Protein AF-A0A9D1IZ40-F1 (afdb_monomer_lite)

Foldseek 3Di:
DPVCVVCVDPPADEPVNQVVFWPDKDWADWDCPVVDTDIDIWTQGHPPGTDDPVVVVCRHVVNPD

pLDDT: mean 82.25, std 11.9, range [51.16, 96.62]

Radius of gyration: 14.81 Å; chains: 1; bounding box: 27×26×43 Å

Secondary structure (DSSP, 8-state):
--HHHHSTT--S--HHHHHHHEEEEEEEEEE-TTSS-EEEEEEEETTTEEPPHHHHHHHHTT---

InterPro domains:
  IPR025378 Domain of unknown function DUF4368 [PF14287] (4-49)

Sequence (65 aa):
MRQAKKYLYLEKLTPKILNDMVNAVYVHAPDKSSGHRVQDVTISYNYIGILPANLLYDVMNGKAA

Organism: NCBI:txid2840923

Structure (mmCIF, N/CA/C/O backbone):
data_AF-A0A9D1IZ40-F1
#
_entry.id   AF-A0A9D1IZ40-F1
#
loop_
_atom_site.group_PDB
_atom_site.id
_atom_site.type_symbol
_atom_site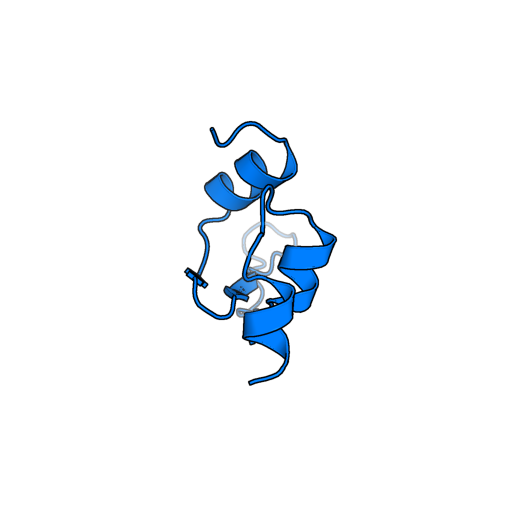.label_atom_id
_atom_site.label_alt_id
_atom_site.label_comp_id
_atom_site.label_asym_id
_atom_site.label_entity_id
_atom_site.label_seq_id
_atom_site.pdbx_PDB_ins_code
_atom_site.Cartn_x
_atom_site.Cartn_y
_atom_site.Cartn_z
_atom_site.occupancy
_atom_site.B_iso_or_equiv
_atom_site.auth_seq_id
_atom_site.auth_comp_id
_atom_site.auth_asym_id
_atom_site.auth_atom_id
_atom_site.pdbx_PDB_model_num
ATOM 1 N N . MET A 1 1 ? -8.929 -13.137 17.607 1.00 51.16 1 MET A N 1
ATOM 2 C CA . MET A 1 1 ? -9.699 -12.177 18.443 1.00 51.16 1 MET A CA 1
ATOM 3 C C . MET A 1 1 ? -8.894 -10.967 18.980 1.00 51.16 1 MET A C 1
ATOM 5 O O . MET A 1 1 ? -9.473 -10.168 19.706 1.00 51.16 1 MET A O 1
ATOM 9 N N . ARG A 1 2 ? -7.595 -10.768 18.657 1.00 58.94 2 ARG A N 1
ATOM 10 C CA . ARG A 1 2 ? -6.782 -9.659 19.228 1.00 58.94 2 ARG A CA 1
ATOM 11 C C . ARG A 1 2 ? -6.784 -8.366 18.384 1.00 58.94 2 ARG A C 1
ATOM 13 O O . ARG A 1 2 ? -6.812 -7.287 18.957 1.00 58.94 2 ARG A O 1
ATOM 20 N N . GLN A 1 3 ? -6.817 -8.464 17.049 1.00 58.25 3 GLN A N 1
ATOM 21 C CA . GLN A 1 3 ? -6.842 -7.299 16.139 1.00 58.25 3 GLN A CA 1
ATOM 22 C C . GLN A 1 3 ? -8.210 -6.601 16.067 1.00 58.25 3 GLN A C 1
ATOM 24 O O . GLN A 1 3 ? -8.253 -5.380 16.101 1.00 58.25 3 GLN A O 1
ATOM 29 N N . ALA A 1 4 ? -9.323 -7.345 16.050 1.00 58.09 4 ALA A N 1
ATOM 30 C CA . ALA A 1 4 ? -10.669 -6.755 15.999 1.00 58.09 4 ALA A CA 1
ATOM 31 C C . ALA A 1 4 ? -10.959 -5.819 17.192 1.00 58.09 4 ALA A C 1
ATOM 33 O O . ALA A 1 4 ? -11.585 -4.782 17.025 1.00 58.09 4 ALA A O 1
ATOM 34 N N . LYS A 1 5 ? -10.420 -6.125 18.385 1.00 61.66 5 LYS A N 1
ATOM 35 C CA . LYS A 1 5 ? -10.497 -5.232 19.556 1.00 61.66 5 LYS A CA 1
ATOM 36 C C . LYS A 1 5 ? -9.659 -3.956 19.403 1.00 61.66 5 LYS A C 1
ATOM 38 O O . LYS A 1 5 ? -10.026 -2.935 19.968 1.00 61.66 5 LYS A O 1
ATOM 43 N N . LYS A 1 6 ? -8.550 -4.004 18.654 1.00 65.81 6 LYS A N 1
ATOM 44 C CA . LYS A 1 6 ? -7.650 -2.856 18.424 1.00 65.81 6 LYS A CA 1
ATOM 45 C C . LYS A 1 6 ? -8.275 -1.813 17.488 1.00 65.81 6 LYS A C 1
ATOM 47 O O . LYS A 1 6 ? -7.936 -0.642 17.588 1.00 65.81 6 LYS A O 1
ATOM 52 N N . TYR A 1 7 ? -9.183 -2.237 16.609 1.00 66.69 7 TYR A N 1
ATOM 53 C CA . TYR A 1 7 ? -9.790 -1.393 15.573 1.00 66.69 7 TYR A CA 1
ATOM 54 C C . TYR A 1 7 ? -11.301 -1.186 15.748 1.00 66.69 7 TYR A C 1
ATOM 56 O O . TYR A 1 7 ? -11.951 -0.675 14.846 1.00 66.69 7 TYR A O 1
ATOM 64 N N . LEU A 1 8 ? -11.861 -1.556 16.907 1.00 64.00 8 LEU A N 1
ATOM 65 C CA . LEU A 1 8 ? -13.295 -1.426 17.197 1.00 64.00 8 LEU A CA 1
ATOM 66 C C . LEU A 1 8 ? -13.772 0.043 17.207 1.00 64.00 8 LEU A C 1
ATOM 68 O O . LEU A 1 8 ? -14.935 0.308 16.932 1.00 64.00 8 LEU A O 1
ATOM 72 N N . TYR A 1 9 ? -12.862 0.984 17.486 1.00 67.31 9 TYR A N 1
ATOM 73 C CA . TYR A 1 9 ? -13.105 2.431 17.491 1.00 67.31 9 TYR A CA 1
ATOM 74 C C . TYR A 1 9 ? -12.077 3.144 16.609 1.00 67.31 9 TYR A C 1
ATOM 76 O O . TYR A 1 9 ? -11.215 3.880 17.090 1.00 67.31 9 TYR A O 1
ATOM 84 N N . LEU A 1 10 ? -12.110 2.853 15.309 1.00 72.06 10 LEU A N 1
ATOM 85 C CA . LEU A 1 10 ? -11.233 3.497 14.340 1.00 72.06 10 LEU A CA 1
ATOM 86 C C . LEU A 1 10 ? -11.902 4.756 13.780 1.00 72.06 10 LEU A C 1
ATOM 88 O O . LEU A 1 10 ? -12.803 4.659 12.957 1.00 72.06 10 LEU A O 1
ATOM 92 N N . GLU A 1 11 ? -11.463 5.934 14.222 1.00 72.56 11 GLU A N 1
ATOM 93 C CA . GLU A 1 11 ? -12.020 7.209 13.741 1.00 72.56 11 GLU A CA 1
ATOM 94 C C . GLU A 1 11 ? -11.462 7.605 12.365 1.00 72.56 11 GLU A C 1
ATOM 96 O O . GLU A 1 11 ? -12.169 8.170 11.537 1.00 72.56 11 GLU A O 1
ATOM 101 N N . LYS A 1 12 ? -10.185 7.292 12.101 1.00 74.75 12 LYS A N 1
ATOM 102 C CA . LYS A 1 12 ? -9.510 7.590 10.832 1.00 74.75 12 LYS A CA 1
ATOM 103 C C . LYS A 1 12 ? -8.593 6.460 10.405 1.00 74.75 12 LYS A C 1
ATOM 105 O O . LYS A 1 12 ? -7.872 5.873 11.216 1.00 74.75 12 LYS A O 1
ATOM 110 N N . LEU A 1 13 ? -8.556 6.226 9.100 1.00 75.75 13 LEU A N 1
ATOM 111 C CA . LEU A 1 13 ? -7.607 5.315 8.485 1.00 75.75 13 LEU A CA 1
ATOM 112 C C . LEU A 1 13 ? -6.255 6.029 8.337 1.00 75.75 13 LEU A C 1
ATOM 114 O O . LEU A 1 13 ? -6.064 6.861 7.457 1.00 75.75 13 LEU A O 1
ATOM 118 N N . THR A 1 14 ? -5.317 5.746 9.241 1.00 79.81 14 THR A N 1
ATOM 119 C CA . THR A 1 14 ? -3.954 6.300 9.162 1.00 79.81 14 THR A CA 1
ATOM 120 C C . THR A 1 14 ? -3.032 5.371 8.366 1.00 79.81 14 THR A C 1
ATOM 122 O O . THR A 1 14 ? -3.283 4.162 8.327 1.00 79.81 14 THR A O 1
ATOM 125 N N . PRO A 1 15 ? -1.905 5.867 7.814 1.00 82.75 15 PRO A N 1
ATOM 126 C CA . PRO A 1 15 ? -0.916 5.009 7.153 1.00 82.75 15 PRO A CA 1
ATOM 127 C C . PRO A 1 15 ? -0.428 3.847 8.033 1.00 82.75 15 PRO A C 1
ATOM 129 O O . PRO A 1 15 ? -0.221 2.736 7.553 1.00 82.75 15 PRO A O 1
ATOM 132 N N . LYS A 1 16 ? -0.306 4.071 9.349 1.00 85.31 16 LYS A N 1
ATOM 133 C CA . LYS A 1 16 ? 0.066 3.026 10.313 1.00 85.31 16 LYS A CA 1
ATOM 134 C C . LYS A 1 16 ? -0.989 1.923 10.404 1.00 85.31 16 LYS A C 1
ATOM 136 O O . LYS A 1 16 ? -0.640 0.749 10.434 1.00 85.31 16 LYS A O 1
ATOM 141 N N . ILE A 1 17 ? -2.266 2.299 10.440 1.00 82.38 17 ILE A N 1
ATOM 142 C CA . ILE A 1 17 ? -3.375 1.341 10.479 1.00 82.38 17 ILE A CA 1
ATOM 143 C C . ILE A 1 17 ? -3.429 0.543 9.172 1.00 82.38 17 ILE A C 1
ATOM 145 O O . ILE A 1 17 ? -3.552 -0.676 9.222 1.00 82.38 17 ILE A O 1
ATOM 149 N N . LEU A 1 18 ? -3.268 1.203 8.021 1.00 83.19 18 LEU A N 1
ATOM 150 C CA . LEU A 1 18 ? -3.204 0.534 6.718 1.00 83.19 18 LEU A CA 1
ATOM 151 C C . LEU A 1 18 ? -2.089 -0.515 6.666 1.00 83.19 18 LEU A C 1
ATOM 153 O O . LEU A 1 18 ? -2.347 -1.648 6.266 1.00 83.19 18 LEU A O 1
ATOM 157 N N . ASN A 1 19 ? -0.884 -0.170 7.127 1.00 87.31 19 ASN A N 1
ATOM 158 C CA . ASN A 1 19 ? 0.235 -1.112 7.199 1.00 87.31 19 ASN A CA 1
ATOM 159 C C . ASN A 1 19 ? -0.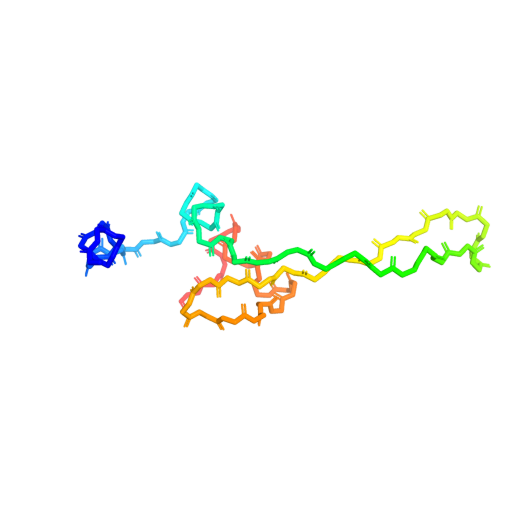080 -2.315 8.096 1.00 87.31 19 ASN A C 1
ATOM 161 O O . ASN A 1 19 ? 0.148 -3.454 7.695 1.00 87.31 19 ASN A O 1
ATOM 165 N N . ASP A 1 20 ? -0.668 -2.082 9.273 1.00 87.88 20 ASP A N 1
ATOM 166 C CA . ASP A 1 20 ? -1.069 -3.163 10.181 1.00 87.88 20 ASP A CA 1
ATOM 167 C C . ASP A 1 20 ? -2.196 -4.049 9.604 1.00 87.88 20 ASP A C 1
ATOM 169 O O . ASP A 1 20 ? -2.437 -5.151 10.108 1.00 87.88 20 ASP A O 1
ATOM 173 N N . MET A 1 21 ? -2.930 -3.560 8.600 1.00 86.88 21 MET A N 1
ATOM 174 C CA . MET A 1 21 ? -4.036 -4.266 7.956 1.00 86.88 21 MET A CA 1
ATOM 175 C C . MET A 1 21 ? -3.622 -5.022 6.693 1.00 86.88 21 MET A C 1
ATOM 177 O O . MET A 1 21 ? -4.459 -5.758 6.180 1.00 86.88 21 MET A O 1
ATOM 181 N N . VAL A 1 22 ? -2.386 -4.913 6.195 1.00 89.88 22 VAL A N 1
ATOM 182 C CA . VAL A 1 22 ? -1.953 -5.646 4.990 1.00 89.88 22 VAL A CA 1
ATOM 183 C C . VAL A 1 22 ? -2.140 -7.156 5.183 1.00 89.88 22 VAL A C 1
ATOM 185 O O . VAL A 1 22 ? -1.645 -7.747 6.140 1.00 89.88 22 VAL A O 1
ATOM 188 N N . ASN A 1 23 ? -2.890 -7.771 4.271 1.00 93.19 23 ASN A N 1
ATOM 189 C CA . ASN A 1 23 ? -3.108 -9.213 4.190 1.00 93.19 23 ASN A CA 1
ATOM 190 C C . ASN A 1 23 ? -2.154 -9.856 3.175 1.00 93.19 23 ASN A C 1
ATOM 192 O O . ASN A 1 23 ? -1.526 -10.869 3.464 1.00 93.19 23 ASN A O 1
ATOM 196 N N . ALA A 1 24 ? -2.023 -9.251 1.992 1.00 93.44 24 ALA A N 1
ATOM 197 C CA . ALA A 1 24 ? -1.136 -9.739 0.942 1.00 93.44 24 ALA A CA 1
ATOM 198 C C . ALA A 1 24 ? -0.642 -8.598 0.048 1.00 93.44 24 ALA A C 1
ATOM 200 O O . ALA A 1 24 ? -1.341 -7.604 -0.157 1.00 93.44 24 ALA A O 1
ATOM 201 N N . VAL A 1 25 ? 0.551 -8.782 -0.519 1.00 92.62 25 VAL A N 1
ATOM 202 C CA . VAL A 1 25 ? 1.128 -7.913 -1.548 1.00 92.62 25 VAL A CA 1
ATOM 203 C C . VAL A 1 25 ? 1.409 -8.770 -2.775 1.0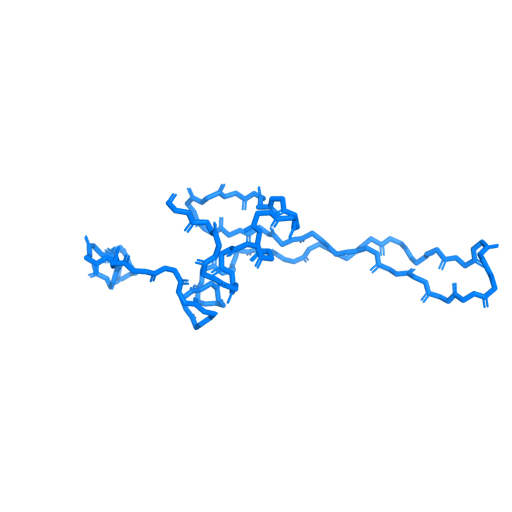0 92.62 25 VAL A C 1
ATOM 205 O O . VAL A 1 25 ? 2.218 -9.695 -2.718 1.00 92.62 25 VAL A O 1
ATOM 208 N N . TYR A 1 26 ? 0.733 -8.467 -3.878 1.00 94.38 26 TYR A N 1
ATOM 209 C CA . TYR A 1 26 ? 0.925 -9.122 -5.165 1.00 94.38 26 TYR A CA 1
ATOM 210 C C . TYR A 1 26 ? 1.786 -8.232 -6.047 1.00 94.38 26 TYR A C 1
ATOM 212 O O . TYR A 1 26 ? 1.438 -7.080 -6.303 1.00 94.38 26 TYR A O 1
ATOM 220 N N . VAL A 1 27 ? 2.909 -8.775 -6.502 1.00 94.06 27 VAL A N 1
ATOM 221 C CA . VAL A 1 27 ? 3.840 -8.084 -7.390 1.00 94.06 27 VAL A CA 1
ATOM 222 C C . VAL A 1 27 ? 3.698 -8.695 -8.776 1.00 94.06 27 VAL A C 1
ATOM 224 O O . VAL A 1 27 ? 3.929 -9.892 -8.954 1.00 94.06 27 VAL A O 1
ATOM 227 N N . HIS A 1 28 ? 3.303 -7.880 -9.749 1.00 94.69 28 HIS A N 1
ATOM 228 C CA . HIS A 1 28 ? 3.077 -8.336 -11.120 1.00 94.69 28 HIS A CA 1
ATOM 229 C C . HIS A 1 28 ? 4.390 -8.460 -11.894 1.00 94.69 28 HIS A C 1
ATOM 231 O O . HIS A 1 28 ? 5.456 -8.040 -11.431 1.00 94.69 28 HIS A O 1
ATOM 237 N N . ALA A 1 29 ? 4.341 -9.058 -13.083 1.00 95.94 29 ALA A N 1
ATOM 238 C CA . ALA A 1 29 ? 5.501 -9.083 -13.964 1.00 95.94 29 ALA A CA 1
ATOM 239 C C . ALA A 1 29 ? 5.934 -7.644 -14.313 1.00 95.94 29 ALA A C 1
ATOM 241 O O . ALA A 1 29 ? 5.083 -6.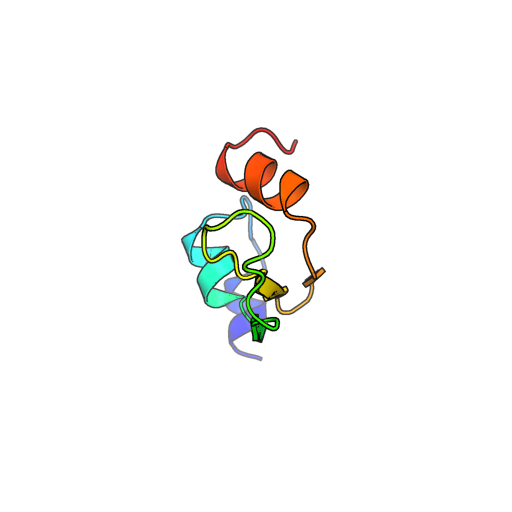768 -14.470 1.00 95.94 29 ALA A O 1
ATOM 242 N N . PRO A 1 30 ? 7.245 -7.370 -14.410 1.00 95.19 30 PRO A N 1
ATOM 243 C CA . PRO A 1 30 ? 7.711 -6.046 -14.783 1.00 95.19 30 PRO A CA 1
ATOM 244 C C . PRO A 1 30 ? 7.406 -5.752 -16.257 1.00 95.19 30 PRO A C 1
ATOM 246 O O . PRO A 1 30 ? 7.740 -6.556 -17.127 1.00 95.19 30 PRO A O 1
ATOM 249 N N . ASP A 1 31 ? 6.865 -4.570 -16.530 1.00 96.62 31 ASP A N 1
ATOM 250 C CA . ASP A 1 31 ? 6.764 -3.994 -17.868 1.00 96.62 31 ASP A CA 1
ATOM 251 C C . ASP A 1 31 ? 8.027 -3.177 -18.195 1.00 96.62 31 ASP A C 1
ATOM 253 O O . ASP A 1 31 ? 8.615 -2.520 -17.333 1.00 96.62 31 ASP A O 1
ATOM 257 N N . LYS A 1 32 ? 8.478 -3.252 -19.448 1.00 96.31 32 LYS A N 1
ATOM 258 C CA . LYS A 1 32 ? 9.626 -2.508 -19.997 1.00 96.31 32 LYS A CA 1
ATOM 259 C C . LYS A 1 32 ? 9.326 -1.862 -21.351 1.00 96.31 32 LYS A C 1
ATOM 261 O O . LYS A 1 32 ? 10.246 -1.373 -22.005 1.00 96.31 32 LYS A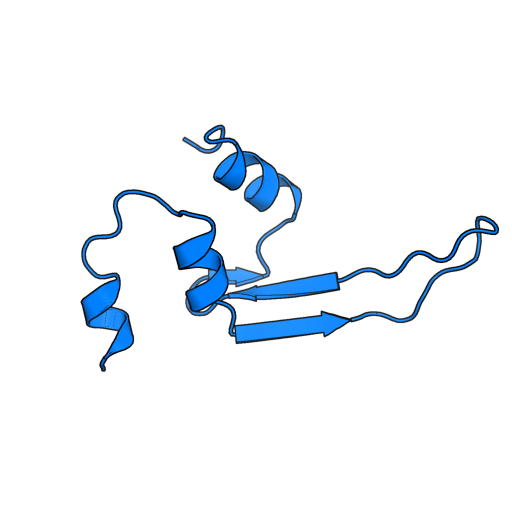 O 1
ATOM 266 N N . SER A 1 33 ? 8.069 -1.875 -21.785 1.00 95.25 33 SER A N 1
ATOM 267 C CA . SER A 1 33 ? 7.634 -1.388 -23.098 1.00 95.25 33 SER A CA 1
ATOM 268 C C . SER A 1 33 ? 8.034 0.070 -23.380 1.00 95.25 33 SER A C 1
ATOM 270 O O . SER A 1 33 ? 8.310 0.419 -24.523 1.00 95.25 33 SER A O 1
ATOM 272 N N . SER A 1 34 ? 8.151 0.902 -22.340 1.00 93.00 34 SER A N 1
ATOM 273 C CA . SER A 1 34 ? 8.543 2.318 -22.422 1.00 93.00 34 SER A CA 1
ATOM 274 C C . SER A 1 34 ? 10.058 2.574 -22.415 1.00 93.00 34 SER A C 1
ATOM 276 O O . SER A 1 34 ? 10.483 3.727 -22.412 1.00 93.00 34 SER A O 1
ATOM 278 N N . GLY A 1 35 ? 10.889 1.529 -22.343 1.00 95.88 35 GLY A N 1
ATOM 279 C CA . GLY A 1 35 ? 12.328 1.651 -22.071 1.00 95.88 35 GLY A CA 1
ATOM 280 C C . GLY A 1 35 ? 12.668 1.839 -20.585 1.00 95.88 35 GLY A C 1
ATOM 281 O O . GLY A 1 35 ? 13.830 1.702 -20.198 1.00 95.88 35 GLY A O 1
ATOM 282 N N . HIS A 1 36 ? 11.665 2.062 -19.729 1.00 95.38 36 HIS A N 1
ATOM 283 C CA . HIS A 1 36 ? 11.798 2.074 -18.273 1.00 95.38 36 HIS A CA 1
ATOM 284 C C . HIS A 1 36 ? 11.121 0.851 -17.654 1.00 95.38 36 HIS A C 1
ATOM 286 O O . HIS A 1 36 ? 10.098 0.380 -18.143 1.00 95.38 36 HIS A O 1
ATOM 292 N N . ARG A 1 37 ? 11.681 0.336 -16.552 1.00 93.75 37 ARG A N 1
ATOM 293 C CA . ARG A 1 37 ? 11.067 -0.768 -15.804 1.00 93.75 37 ARG A CA 1
ATOM 294 C C . ARG A 1 37 ? 9.933 -0.234 -14.930 1.00 93.75 37 ARG A C 1
ATOM 296 O O . ARG A 1 37 ? 10.196 0.502 -13.982 1.00 93.75 37 ARG A O 1
ATOM 303 N N . VAL A 1 38 ? 8.718 -0.691 -15.193 1.00 95.50 38 VAL A N 1
ATOM 304 C CA . VAL A 1 38 ? 7.522 -0.468 -14.373 1.00 95.50 38 VAL A CA 1
ATOM 305 C C . VAL A 1 38 ? 7.091 -1.806 -13.781 1.00 95.50 38 VAL A C 1
ATOM 307 O O . VAL A 1 38 ? 7.272 -2.850 -14.400 1.00 95.50 38 VAL A O 1
ATOM 310 N N . GLN A 1 39 ? 6.586 -1.814 -12.551 1.00 95.06 39 GLN A N 1
ATOM 311 C CA . GLN A 1 39 ? 6.051 -3.029 -11.948 1.00 95.06 39 GLN A CA 1
ATOM 312 C C . GLN A 1 39 ? 4.829 -2.681 -11.119 1.00 95.06 39 GLN A C 1
ATOM 314 O O . GLN A 1 39 ? 4.933 -1.953 -10.132 1.00 95.06 39 GLN A O 1
ATOM 319 N N . ASP A 1 40 ? 3.689 -3.222 -11.525 1.00 93.00 40 ASP A N 1
ATOM 320 C CA . ASP A 1 40 ? 2.450 -3.007 -10.803 1.00 93.00 40 ASP A CA 1
ATOM 321 C C . ASP A 1 40 ? 2.445 -3.809 -9.504 1.00 93.00 40 ASP A C 1
ATOM 323 O O . ASP A 1 40 ? 2.945 -4.940 -9.422 1.00 93.00 40 ASP A O 1
ATOM 327 N N . VAL A 1 41 ? 1.845 -3.211 -8.479 1.00 91.44 41 VAL A N 1
ATOM 328 C CA . VAL A 1 41 ? 1.668 -3.824 -7.166 1.00 91.44 41 VAL A CA 1
ATOM 329 C C . VAL A 1 41 ? 0.208 -3.712 -6.763 1.00 91.44 41 VAL A C 1
ATOM 331 O O . VAL A 1 41 ? -0.389 -2.638 -6.823 1.00 91.44 41 VAL A O 1
ATOM 334 N N . THR A 1 42 ? -0.365 -4.823 -6.311 1.00 92.44 42 THR A N 1
ATOM 335 C CA . THR A 1 42 ? -1.710 -4.866 -5.737 1.00 92.44 42 THR A CA 1
ATOM 336 C C . THR A 1 42 ? -1.617 -5.242 -4.267 1.00 92.44 42 THR A C 1
ATOM 338 O O . THR A 1 42 ? -1.034 -6.266 -3.917 1.00 92.44 42 THR A O 1
ATOM 341 N N . ILE A 1 43 ? -2.208 -4.424 -3.397 1.00 89.81 43 ILE A N 1
ATOM 342 C CA . ILE A 1 43 ? -2.220 -4.654 -1.951 1.00 89.81 43 ILE A CA 1
ATOM 343 C C . ILE A 1 43 ? -3.632 -5.066 -1.539 1.00 89.81 43 ILE A C 1
ATOM 345 O O . ILE A 1 43 ? -4.604 -4.366 -1.825 1.00 89.81 43 ILE A O 1
ATOM 349 N N . SER A 1 44 ? -3.740 -6.207 -0.861 1.00 91.69 44 SER A N 1
ATOM 350 C CA . SER A 1 44 ? -4.960 -6.625 -0.176 1.00 91.69 44 SER A CA 1
ATOM 351 C C . SER A 1 44 ? -4.848 -6.289 1.303 1.00 91.69 44 SER A C 1
ATOM 353 O O . SER A 1 44 ? -3.847 -6.610 1.944 1.00 91.69 44 SER A O 1
ATOM 355 N N . TYR A 1 45 ? -5.900 -5.692 1.851 1.00 89.25 45 TYR A N 1
ATOM 356 C CA . TYR A 1 45 ? -6.054 -5.412 3.270 1.00 89.25 45 TYR A CA 1
ATOM 357 C C . TYR A 1 45 ? -7.071 -6.365 3.894 1.00 89.25 45 TYR A C 1
ATOM 359 O O . TYR A 1 45 ? -8.103 -6.694 3.303 1.00 89.25 45 TYR A O 1
ATOM 367 N N . ASN A 1 46 ? -6.799 -6.777 5.127 1.00 86.56 46 ASN A N 1
ATOM 368 C CA . ASN A 1 46 ? -7.739 -7.504 5.963 1.00 86.56 46 ASN A CA 1
ATOM 369 C C . ASN A 1 46 ? -9.055 -6.716 6.065 1.00 86.56 46 ASN A C 1
ATOM 371 O O . ASN A 1 46 ? -9.037 -5.495 6.219 1.00 86.56 46 ASN A O 1
ATOM 375 N N . TYR A 1 47 ? -10.187 -7.421 5.987 1.00 81.69 47 TYR A N 1
ATOM 376 C CA . TYR A 1 47 ? -11.559 -6.888 6.081 1.00 81.69 47 TYR A CA 1
ATOM 377 C C . TYR A 1 47 ? -12.032 -5.977 4.929 1.00 81.69 47 TYR A C 1
ATOM 379 O O . TYR A 1 47 ? -13.238 -5.829 4.762 1.00 81.69 47 TYR A O 1
ATOM 387 N N . ILE A 1 48 ? -11.125 -5.401 4.132 1.00 80.94 48 ILE A N 1
ATOM 388 C CA . ILE A 1 48 ? -11.447 -4.456 3.043 1.00 80.94 48 ILE A CA 1
ATOM 389 C C . ILE A 1 48 ? -11.236 -5.088 1.655 1.00 80.94 48 ILE A C 1
ATOM 391 O O . ILE A 1 48 ? -11.918 -4.728 0.701 1.00 80.94 48 ILE A O 1
ATOM 395 N N . GLY A 1 49 ? -10.324 -6.056 1.522 1.00 87.06 49 GLY A N 1
ATOM 396 C CA . GLY A 1 49 ? -9.963 -6.625 0.222 1.00 87.06 49 GLY A CA 1
ATOM 397 C C . GLY A 1 49 ? -8.968 -5.736 -0.528 1.00 87.06 49 GLY A C 1
ATOM 398 O O . GLY A 1 49 ? -8.046 -5.196 0.082 1.00 87.06 49 GLY A O 1
ATOM 399 N N . ILE A 1 50 ? -9.090 -5.630 -1.852 1.00 88.62 50 ILE A N 1
ATOM 400 C CA . ILE A 1 50 ? -8.207 -4.788 -2.674 1.00 88.62 50 ILE A CA 1
ATOM 401 C C . ILE A 1 50 ? -8.766 -3.366 -2.700 1.00 88.62 50 ILE A C 1
ATOM 403 O O . ILE A 1 50 ? -9.905 -3.157 -3.113 1.00 88.62 50 ILE A O 1
ATOM 407 N N . LEU A 1 51 ? -7.952 -2.392 -2.290 1.00 81.00 51 LEU A N 1
ATOM 408 C CA . LEU A 1 51 ? -8.323 -0.981 -2.343 1.00 81.00 51 LEU A CA 1
ATOM 409 C C . LEU A 1 51 ? -7.845 -0.360 -3.669 1.00 81.00 51 LEU A C 1
ATOM 411 O O . LEU A 1 51 ? -6.659 -0.477 -3.988 1.00 81.00 51 LEU A O 1
ATOM 415 N N . PRO A 1 52 ? -8.716 0.321 -4.436 1.00 83.38 52 PRO A N 1
ATOM 416 C CA . PRO A 1 52 ? -8.300 1.082 -5.611 1.00 83.38 52 PRO A CA 1
ATOM 417 C C . PRO A 1 52 ? -7.249 2.149 -5.264 1.00 83.38 52 PRO A C 1
ATOM 419 O O . PRO A 1 52 ? -7.357 2.830 -4.243 1.00 83.38 52 PRO A O 1
ATOM 422 N N . ALA A 1 53 ? -6.238 2.323 -6.120 1.00 81.75 53 ALA A N 1
ATOM 423 C CA . ALA A 1 53 ? -5.102 3.212 -5.844 1.00 81.75 53 ALA A CA 1
ATOM 424 C C . ALA A 1 53 ? -5.499 4.694 -5.691 1.00 81.75 53 ALA A C 1
ATOM 426 O O . ALA A 1 53 ? -4.922 5.407 -4.872 1.00 81.75 53 ALA A O 1
ATOM 427 N N . ASN A 1 54 ? -6.506 5.152 -6.439 1.00 82.88 54 ASN A N 1
ATOM 428 C CA . ASN A 1 54 ? -7.061 6.503 -6.312 1.00 82.88 54 ASN A CA 1
ATOM 429 C C . ASN A 1 54 ? -7.718 6.722 -4.942 1.00 82.88 54 ASN A C 1
ATOM 431 O O . ASN A 1 54 ? -7.451 7.722 -4.286 1.00 82.88 54 ASN A O 1
ATOM 435 N N . LEU A 1 55 ? -8.496 5.748 -4.467 1.00 78.62 55 LEU A N 1
ATOM 436 C CA . LEU A 1 55 ? -9.123 5.813 -3.152 1.00 78.62 55 LEU A CA 1
ATOM 437 C C . LEU A 1 55 ? -8.075 5.776 -2.030 1.00 78.62 55 LEU A C 1
ATOM 439 O O . LEU A 1 55 ? -8.193 6.512 -1.054 1.00 78.62 55 LEU A O 1
ATOM 443 N N . LEU A 1 56 ? -7.012 4.976 -2.185 1.00 78.06 56 LEU A N 1
ATOM 444 C CA . LEU A 1 56 ? -5.874 4.991 -1.262 1.00 78.06 56 LEU A CA 1
ATOM 445 C C . LEU A 1 56 ? -5.214 6.376 -1.207 1.00 78.06 56 LEU A C 1
ATOM 447 O O . LEU A 1 56 ? -4.939 6.882 -0.119 1.00 78.06 56 LEU A O 1
ATOM 451 N N . TYR A 1 57 ? -4.974 6.994 -2.366 1.00 82.62 57 TYR A N 1
ATOM 452 C CA . TYR A 1 57 ? -4.416 8.342 -2.448 1.00 82.62 57 TYR A CA 1
ATOM 453 C C . TYR A 1 57 ? -5.309 9.358 -1.728 1.00 82.62 57 TYR A C 1
ATOM 455 O O . TYR A 1 57 ? -4.809 10.147 -0.925 1.00 82.62 57 TYR A O 1
ATOM 463 N N . ASP A 1 58 ? -6.620 9.310 -1.940 1.00 83.00 58 ASP A N 1
ATOM 464 C CA . ASP A 1 58 ? -7.547 10.235 -1.291 1.00 83.00 58 ASP A CA 1
ATOM 465 C C . ASP A 1 58 ? -7.589 10.037 0.228 1.00 83.00 58 ASP A C 1
ATOM 467 O O . ASP A 1 58 ? -7.539 11.017 0.973 1.00 83.00 58 ASP A O 1
ATOM 471 N N . VAL A 1 59 ? -7.579 8.792 0.712 1.00 76.31 59 VAL A N 1
ATOM 472 C CA . VAL A 1 59 ? -7.527 8.488 2.151 1.00 76.31 59 VAL A CA 1
ATOM 473 C C . VAL A 1 59 ? -6.228 8.986 2.788 1.00 76.31 59 VAL A C 1
ATOM 475 O O . VAL A 1 59 ? -6.267 9.641 3.830 1.00 76.31 59 VAL A O 1
ATOM 478 N N . MET A 1 60 ? -5.073 8.739 2.160 1.00 73.62 60 MET A N 1
ATOM 479 C CA . MET A 1 60 ? -3.781 9.203 2.687 1.00 73.62 60 MET A CA 1
ATOM 480 C C . MET A 1 60 ? -3.676 10.730 2.743 1.00 73.62 60 MET A C 1
ATOM 482 O O . MET A 1 60 ? -2.978 11.261 3.605 1.00 73.62 60 MET A O 1
ATOM 486 N N . ASN A 1 61 ? -4.366 11.430 1.843 1.00 81.94 61 ASN A N 1
ATOM 487 C CA . ASN A 1 61 ? -4.360 12.888 1.771 1.00 81.94 61 ASN A CA 1
ATOM 488 C C . ASN A 1 61 ? -5.552 13.539 2.495 1.00 81.94 61 ASN A C 1
ATOM 490 O O . ASN A 1 61 ? -5.729 14.752 2.387 1.00 81.94 61 ASN A O 1
ATOM 494 N N . GLY A 1 62 ? -6.376 12.763 3.213 1.00 74.25 62 GLY A N 1
ATOM 495 C CA . GLY A 1 62 ? -7.553 13.274 3.927 1.00 74.25 62 GLY A CA 1
ATOM 496 C C . GLY A 1 62 ? -8.638 13.856 3.013 1.00 74.25 62 GLY A C 1
ATOM 497 O O . GLY A 1 62 ? -9.407 14.707 3.448 1.00 74.25 62 GLY A O 1
ATOM 498 N N . LYS A 1 63 ? -8.666 13.434 1.745 1.00 75.31 63 LYS A N 1
ATOM 499 C CA . LYS A 1 63 ? -9.626 13.858 0.714 1.00 75.31 63 LYS A CA 1
ATOM 500 C C . LYS A 1 63 ? -10.829 12.921 0.593 1.00 75.31 63 LYS A C 1
ATOM 502 O O . LYS A 1 63 ? -11.837 13.316 0.019 1.00 75.31 63 LYS A O 1
ATOM 507 N N . ALA A 1 64 ? -10.728 11.700 1.118 1.00 62.25 64 ALA A N 1
ATOM 508 C CA . ALA A 1 64 ? -11.869 10.805 1.261 1.00 62.25 64 ALA A CA 1
ATOM 509 C C . ALA A 1 64 ? -12.679 11.231 2.500 1.00 62.25 64 ALA A C 1
ATOM 511 O O . ALA A 1 64 ? -12.148 11.190 3.613 1.00 62.25 64 ALA A O 1
ATOM 512 N N . ALA A 1 65 ? -13.910 11.699 2.274 1.00 56.19 65 ALA A N 1
ATOM 513 C CA . ALA A 1 65 ? -14.868 12.121 3.299 1.00 56.19 65 ALA A CA 1
ATOM 514 C C . ALA A 1 65 ? -15.706 10.943 3.809 1.00 56.19 65 ALA A C 1
ATOM 516 O O . ALA A 1 65 ? -16.096 10.100 2.968 1.00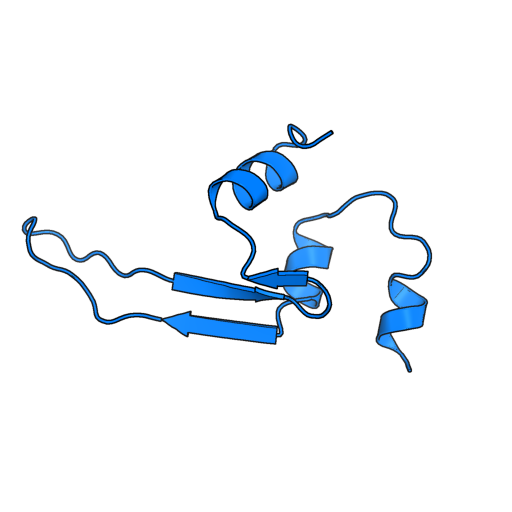 56.19 65 ALA A O 1
#